Protein AF-A0A4R3N2T2-F1 (afdb_monomer_lite)

Structure (mmCIF, N/CA/C/O backbone):
data_AF-A0A4R3N2T2-F1
#
_entry.id   AF-A0A4R3N2T2-F1
#
loop_
_atom_site.group_PDB
_atom_site.id
_atom_site.type_symbol
_atom_site.label_atom_id
_atom_site.label_alt_id
_atom_site.label_comp_id
_atom_site.label_asym_id
_atom_site.label_entity_id
_atom_site.label_seq_id
_atom_site.pdbx_PDB_ins_code
_atom_site.Cartn_x
_atom_site.Cartn_y
_atom_site.Cartn_z
_atom_site.occupancy
_atom_site.B_iso_or_equiv
_atom_site.auth_seq_id
_atom_site.auth_comp_id
_atom_site.auth_asym_id
_atom_site.auth_atom_id
_atom_site.pdbx_PDB_model_num
ATOM 1 N N . MET A 1 1 ? 33.834 7.065 10.587 1.00 43.19 1 MET A N 1
ATOM 2 C CA . MET A 1 1 ? 33.448 6.560 11.921 1.00 43.19 1 MET A CA 1
ATOM 3 C C . MET A 1 1 ? 32.016 7.017 12.129 1.00 43.19 1 MET A C 1
ATOM 5 O O . MET A 1 1 ? 31.791 8.206 11.969 1.00 43.19 1 MET A O 1
ATOM 9 N N . ARG A 1 2 ? 31.061 6.100 12.316 1.00 46.91 2 ARG A N 1
ATOM 10 C CA . ARG A 1 2 ? 29.656 6.444 12.606 1.00 46.91 2 ARG A CA 1
ATOM 11 C C . ARG A 1 2 ? 29.508 6.656 14.116 1.00 46.91 2 ARG A C 1
ATOM 13 O O . ARG A 1 2 ? 30.135 5.908 14.869 1.00 46.91 2 ARG A O 1
ATOM 20 N N . HIS A 1 3 ? 28.786 7.693 14.536 1.00 44.97 3 HIS A N 1
ATOM 21 C CA . HIS A 1 3 ? 28.627 8.060 15.941 1.00 44.97 3 HIS A CA 1
ATOM 22 C C . HIS A 1 3 ? 27.462 7.268 16.566 1.00 44.97 3 HIS A C 1
ATOM 24 O O . HIS A 1 3 ? 26.462 7.012 15.904 1.00 44.97 3 HIS A O 1
ATOM 30 N N . PRO A 1 4 ? 27.558 6.861 17.844 1.00 49.41 4 PRO A N 1
ATOM 31 C CA . PRO A 1 4 ? 26.550 6.027 18.514 1.00 49.41 4 PRO A CA 1
ATOM 32 C C . PRO A 1 4 ? 25.218 6.745 18.828 1.00 49.41 4 PRO A C 1
ATOM 34 O O . PRO A 1 4 ? 24.354 6.165 19.479 1.00 49.41 4 PRO A O 1
ATOM 37 N N . GLU A 1 5 ? 25.054 7.990 18.377 1.00 51.34 5 GLU A N 1
ATOM 38 C CA . GLU A 1 5 ? 23.857 8.833 18.522 1.00 51.34 5 GLU A CA 1
ATOM 39 C C . GLU A 1 5 ? 23.195 9.183 17.174 1.00 51.34 5 GLU A C 1
ATOM 41 O O . GLU A 1 5 ? 22.185 9.886 17.143 1.00 51.34 5 GLU A O 1
ATOM 46 N N . ASP A 1 6 ? 23.727 8.655 16.064 1.00 46.06 6 ASP A N 1
ATOM 47 C CA . ASP A 1 6 ? 23.125 8.767 14.737 1.00 46.06 6 ASP A CA 1
ATOM 48 C C . ASP A 1 6 ? 21.868 7.872 14.674 1.00 46.06 6 ASP A C 1
ATOM 50 O O . ASP A 1 6 ? 21.940 6.677 14.380 1.00 46.06 6 ASP A O 1
ATOM 54 N N . LEU A 1 7 ? 20.697 8.439 14.978 1.00 44.41 7 LEU A N 1
ATOM 55 C CA . LEU A 1 7 ? 19.401 7.824 14.676 1.00 44.41 7 LEU A CA 1
ATOM 56 C C . LEU A 1 7 ? 19.153 7.945 13.164 1.00 44.41 7 LEU A C 1
ATOM 58 O O . LEU A 1 7 ? 18.539 8.904 12.699 1.00 44.41 7 LEU A O 1
ATOM 62 N N . GLU A 1 8 ? 19.668 6.989 12.389 1.00 46.00 8 GLU A N 1
ATOM 63 C CA . GLU A 1 8 ? 19.267 6.800 10.991 1.00 46.00 8 GLU A CA 1
ATOM 64 C C . GLU A 1 8 ? 17.778 6.405 11.028 1.00 46.00 8 GLU A C 1
ATOM 66 O O . GLU A 1 8 ? 17.411 5.427 11.680 1.00 46.00 8 GLU A O 1
ATOM 71 N N . LEU A 1 9 ? 16.900 7.237 10.454 1.00 39.44 9 LEU A N 1
ATOM 72 C CA . LEU A 1 9 ? 15.462 6.969 10.417 1.00 39.44 9 LEU A CA 1
ATOM 73 C C . LEU A 1 9 ? 15.239 5.651 9.668 1.00 39.44 9 LEU A C 1
ATOM 75 O O . LEU A 1 9 ? 15.309 5.600 8.444 1.00 39.44 9 LEU A O 1
ATOM 79 N N . GLU A 1 10 ? 15.005 4.569 10.407 1.00 44.56 10 GLU A N 1
ATOM 80 C CA . GLU A 1 10 ? 14.579 3.314 9.811 1.00 44.56 10 GLU A CA 1
ATOM 81 C C . GLU A 1 10 ? 13.095 3.453 9.450 1.00 44.56 10 GLU A C 1
ATOM 83 O O . GLU A 1 10 ? 12.265 3.767 10.301 1.00 44.56 10 GLU A O 1
ATOM 88 N N . ILE A 1 11 ? 12.764 3.167 8.193 1.00 47.12 11 ILE A N 1
ATOM 89 C CA . ILE A 1 11 ? 11.420 3.031 7.615 1.00 47.12 11 ILE A CA 1
ATOM 90 C C . ILE A 1 11 ? 10.784 4.320 7.029 1.00 47.12 11 ILE A C 1
ATOM 92 O O . ILE A 1 11 ? 9.767 4.818 7.515 1.00 47.12 11 ILE A O 1
ATOM 96 N N . ASP A 1 12 ? 11.295 4.763 5.872 1.00 57.94 12 ASP A N 1
ATOM 97 C CA . ASP A 1 12 ? 10.588 5.637 4.905 1.00 57.94 12 ASP A CA 1
ATOM 98 C C . ASP A 1 12 ? 9.656 4.854 3.954 1.00 57.94 12 ASP A C 1
ATOM 100 O O . ASP A 1 12 ? 9.251 5.337 2.895 1.00 57.94 12 ASP A O 1
ATOM 104 N N . THR A 1 13 ? 9.312 3.614 4.303 1.00 64.38 13 THR A N 1
ATOM 105 C CA . THR A 1 13 ? 8.577 2.719 3.413 1.00 64.38 13 THR A CA 1
ATOM 106 C C . THR A 1 13 ? 7.135 2.499 3.856 1.00 64.38 13 THR A C 1
ATOM 108 O O . THR A 1 13 ? 6.801 2.287 5.028 1.00 64.38 13 THR A O 1
ATOM 111 N N . LEU A 1 14 ? 6.224 2.569 2.887 1.00 78.44 14 LEU A N 1
ATOM 112 C CA . LEU A 1 14 ? 4.801 2.379 3.109 1.00 78.44 14 LEU A CA 1
ATOM 113 C C . LEU A 1 14 ? 4.415 0.948 2.748 1.00 78.44 14 LEU A C 1
ATOM 115 O O . LEU A 1 14 ? 4.290 0.585 1.583 1.00 78.44 14 LEU A O 1
ATOM 119 N N . ASN A 1 15 ? 4.175 0.141 3.776 1.00 87.81 15 ASN A N 1
ATOM 120 C CA . ASN A 1 15 ? 3.734 -1.239 3.605 1.00 87.81 15 ASN A CA 1
ATOM 121 C C . ASN A 1 15 ? 2.393 -1.317 2.860 1.00 87.81 15 ASN A C 1
ATOM 123 O O . ASN A 1 15 ? 1.367 -0.837 3.359 1.00 87.81 15 ASN A O 1
ATOM 127 N N . LEU A 1 16 ? 2.396 -2.000 1.715 1.00 90.00 16 LEU A N 1
ATOM 128 C CA . LEU A 1 16 ? 1.199 -2.424 1.006 1.00 90.00 16 LEU A CA 1
ATOM 129 C C . LEU A 1 16 ? 0.684 -3.704 1.661 1.00 90.00 16 LEU A C 1
ATOM 131 O O . LEU A 1 16 ? 1.372 -4.722 1.708 1.00 90.00 16 LEU A O 1
ATOM 135 N N . ARG A 1 17 ? -0.532 -3.670 2.197 1.00 93.94 17 ARG A N 1
ATOM 136 C CA . ARG A 1 17 ? -1.109 -4.768 2.984 1.00 93.94 17 ARG A CA 1
ATOM 137 C C . ARG A 1 17 ? -2.221 -5.488 2.242 1.00 93.94 17 ARG A C 1
ATOM 139 O O . ARG A 1 17 ? -2.932 -4.894 1.434 1.00 93.94 17 ARG A O 1
ATOM 146 N N . ALA A 1 18 ? -2.4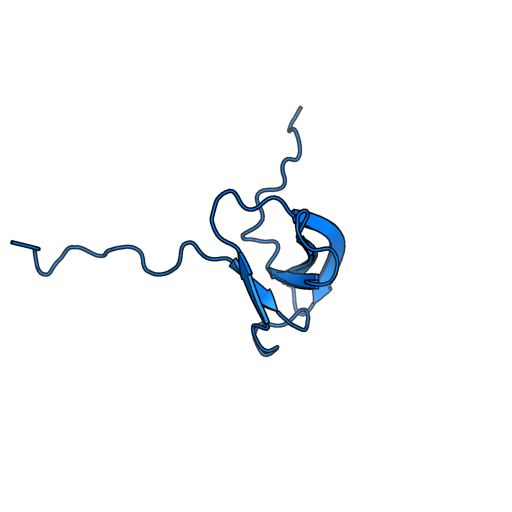17 -6.766 2.557 1.00 94.06 18 ALA A N 1
ATOM 147 C CA . ALA A 1 18 ? -3.516 -7.560 2.000 1.00 94.06 18 ALA A CA 1
ATOM 148 C C . ALA A 1 18 ? -4.903 -7.000 2.374 1.00 94.06 18 ALA A C 1
ATOM 150 O O . ALA A 1 18 ? -5.869 -7.171 1.630 1.00 94.06 18 ALA A O 1
ATOM 151 N N . GLY A 1 19 ? -4.994 -6.295 3.503 1.00 93.31 19 GLY A N 1
ATOM 152 C CA . GLY A 1 19 ? -6.227 -5.719 4.016 1.00 93.31 19 GLY A CA 1
ATOM 153 C C . GLY A 1 19 ? -6.011 -4.395 4.764 1.00 93.31 19 GLY A C 1
ATOM 154 O O . GLY A 1 19 ? -4.877 -3.969 4.992 1.00 93.31 19 GLY A O 1
ATOM 155 N N . PRO A 1 20 ? -7.112 -3.707 5.104 1.00 91.69 20 PRO A N 1
ATOM 156 C CA . PRO A 1 20 ? -7.140 -2.372 5.701 1.00 91.69 20 PRO A CA 1
ATOM 157 C C . PRO A 1 20 ? -6.907 -2.393 7.225 1.00 91.69 20 PRO A C 1
ATOM 159 O O . PRO A 1 20 ? -7.668 -1.781 7.976 1.00 91.69 20 PRO A O 1
ATOM 162 N N . SER A 1 21 ? -5.914 -3.138 7.698 1.00 88.12 21 SER A N 1
ATOM 163 C CA . SER A 1 21 ? -5.577 -3.240 9.117 1.00 88.12 21 SER A CA 1
ATOM 164 C C . SER A 1 21 ? -4.072 -3.347 9.311 1.00 88.12 21 SER A C 1
ATOM 166 O O . SER A 1 21 ? -3.348 -3.888 8.479 1.00 88.12 21 SER A O 1
ATOM 168 N N . PHE A 1 22 ? -3.586 -2.893 10.466 1.00 84.62 22 PHE A N 1
ATOM 169 C CA . PHE A 1 22 ? -2.202 -3.136 10.880 1.00 84.62 22 PHE A CA 1
ATOM 170 C C . PHE A 1 22 ? -1.912 -4.623 11.134 1.00 84.62 22 PHE A C 1
ATOM 172 O O . PHE A 1 22 ? -0.749 -5.022 11.106 1.00 84.62 22 PHE A O 1
ATOM 179 N N . GLN A 1 23 ? -2.953 -5.432 11.361 1.00 89.00 23 GLN A N 1
ATOM 180 C CA . GLN A 1 23 ? -2.842 -6.882 11.546 1.00 89.00 23 GLN A CA 1
ATOM 181 C C . GLN A 1 23 ? -2.790 -7.646 10.218 1.00 89.00 23 GLN A C 1
ATOM 183 O O . GLN A 1 23 ? -2.350 -8.794 10.184 1.00 89.00 23 GLN A O 1
ATOM 188 N N . ASP A 1 24 ? -3.215 -7.021 9.117 1.00 91.88 24 ASP A N 1
ATOM 189 C CA . ASP A 1 24 ? -3.131 -7.641 7.802 1.00 91.88 24 ASP A CA 1
ATOM 190 C C . ASP A 1 24 ? -1.676 -7.705 7.340 1.00 91.88 24 ASP A C 1
ATOM 192 O O . ASP A 1 24 ? -0.912 -6.744 7.472 1.00 91.88 24 ASP A O 1
ATOM 196 N N . ARG A 1 25 ? -1.296 -8.846 6.763 1.00 92.19 25 ARG A N 1
ATOM 197 C CA . ARG A 1 25 ? 0.063 -9.098 6.281 1.00 92.19 25 ARG 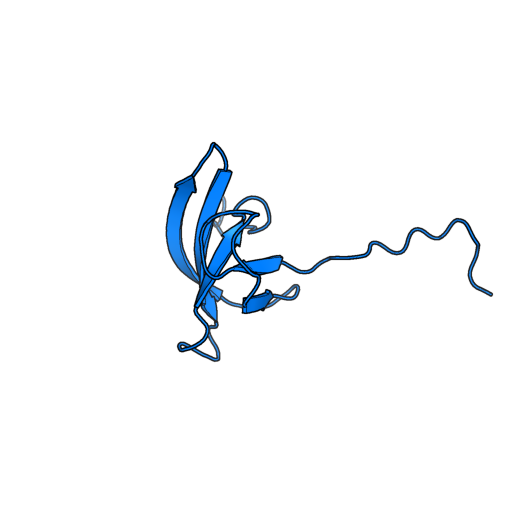A CA 1
ATOM 198 C C . ARG A 1 25 ? 0.484 -8.049 5.243 1.00 92.19 25 ARG A 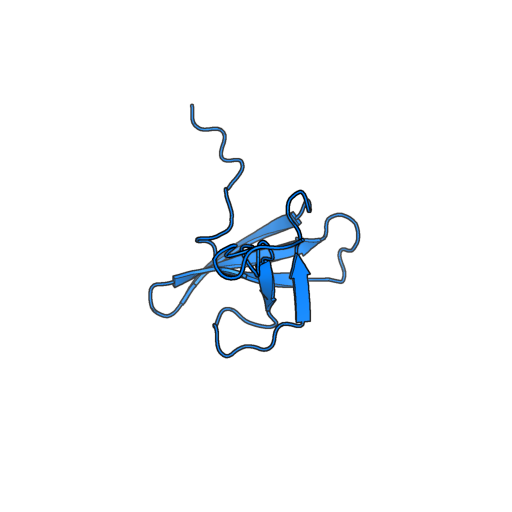C 1
ATOM 200 O O . ARG A 1 25 ? -0.283 -7.752 4.324 1.00 92.19 25 ARG A O 1
ATOM 207 N N . ALA A 1 26 ? 1.712 -7.544 5.362 1.00 91.50 26 ALA A N 1
ATOM 208 C CA . ALA A 1 26 ? 2.364 -6.795 4.291 1.00 91.50 26 ALA A CA 1
ATOM 209 C C . ALA A 1 26 ? 2.656 -7.741 3.114 1.00 91.50 26 ALA A C 1
ATOM 211 O O . ALA A 1 26 ? 3.239 -8.812 3.299 1.00 91.50 26 ALA A O 1
ATOM 212 N N . ILE A 1 27 ? 2.174 -7.375 1.932 1.00 92.25 27 ILE A N 1
ATOM 213 C CA . ILE A 1 27 ? 2.312 -8.141 0.687 1.00 92.25 27 ILE A CA 1
ATOM 214 C C . ILE A 1 27 ? 3.311 -7.504 -0.274 1.00 92.25 27 ILE A C 1
ATOM 216 O O . ILE A 1 27 ? 3.804 -8.200 -1.152 1.00 92.25 27 ILE A O 1
ATOM 220 N N . ASP A 1 28 ? 3.594 -6.215 -0.095 1.00 89.81 28 ASP A N 1
ATOM 221 C CA . ASP A 1 28 ? 4.632 -5.480 -0.807 1.00 89.81 28 ASP A CA 1
ATOM 222 C C . ASP A 1 28 ? 5.017 -4.230 0.001 1.00 89.81 28 ASP A C 1
ATOM 224 O O . ASP A 1 28 ? 4.382 -3.898 1.011 1.00 89.81 28 ASP A O 1
ATOM 228 N N . GLU A 1 29 ? 6.032 -3.521 -0.463 1.00 87.81 29 GLU A N 1
ATOM 229 C CA . GLU A 1 29 ? 6.524 -2.285 0.115 1.00 87.81 29 GLU A CA 1
ATOM 230 C C . GLU A 1 29 ? 6.582 -1.188 -0.954 1.00 87.81 29 GLU A C 1
ATOM 232 O O . GLU A 1 29 ? 7.067 -1.405 -2.062 1.00 87.81 29 GLU A O 1
ATOM 237 N N . LEU A 1 30 ? 6.061 -0.006 -0.622 1.00 83.00 30 LEU A N 1
ATOM 238 C CA . LEU A 1 30 ? 6.183 1.180 -1.462 1.00 83.00 30 LEU A CA 1
ATOM 239 C C . LEU A 1 30 ? 7.301 2.065 -0.925 1.00 83.00 30 LEU A C 1
ATOM 241 O O . LEU A 1 30 ? 7.333 2.380 0.268 1.00 83.00 30 LEU A O 1
ATOM 245 N N . ASN A 1 31 ? 8.171 2.498 -1.823 1.00 83.56 31 ASN A N 1
ATOM 246 C CA . ASN A 1 31 ? 9.247 3.433 -1.543 1.00 83.56 31 ASN A CA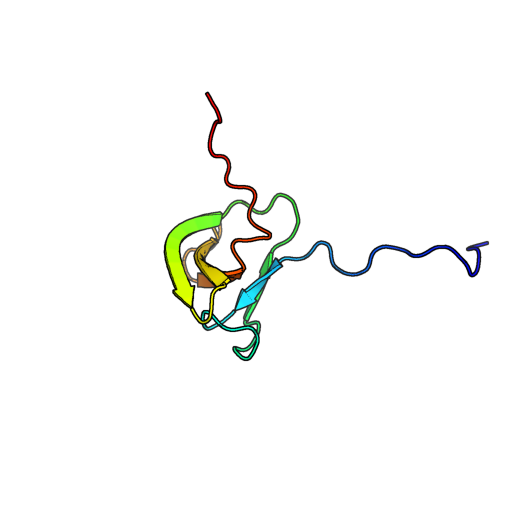 1
ATOM 247 C C . ASN A 1 31 ? 8.803 4.870 -1.817 1.00 83.56 31 ASN A C 1
ATOM 249 O O . ASN A 1 31 ? 7.824 5.130 -2.527 1.00 83.56 31 ASN A O 1
ATOM 253 N N . GLU A 1 32 ? 9.553 5.829 -1.282 1.00 73.81 32 GLU A N 1
ATOM 254 C CA . GLU A 1 32 ? 9.381 7.226 -1.659 1.00 73.81 32 GLU A CA 1
ATOM 255 C C . GLU A 1 32 ? 9.525 7.395 -3.184 1.00 73.81 32 GLU A C 1
ATOM 257 O O . GLU A 1 32 ? 10.463 6.895 -3.803 1.00 73.81 32 GLU A O 1
ATOM 262 N N . GLY A 1 33 ? 8.569 8.098 -3.796 1.00 77.44 33 GLY A N 1
ATOM 263 C CA . GLY A 1 33 ? 8.529 8.323 -5.243 1.00 77.44 33 GLY A CA 1
ATOM 264 C C . GLY A 1 33 ? 7.771 7.261 -6.046 1.00 77.44 33 GLY A C 1
ATOM 265 O O . GLY A 1 33 ? 7.496 7.506 -7.223 1.00 77.44 33 GLY A O 1
ATOM 266 N N . ASP A 1 34 ? 7.364 6.139 -5.438 1.00 82.75 34 ASP A N 1
ATOM 267 C CA . ASP A 1 34 ? 6.518 5.156 -6.121 1.00 82.75 34 ASP A CA 1
ATOM 268 C C . ASP A 1 34 ? 5.167 5.776 -6.513 1.00 82.75 34 ASP A C 1
ATOM 270 O O . ASP A 1 34 ? 4.420 6.319 -5.693 1.00 82.75 34 ASP A O 1
ATOM 274 N N . VAL A 1 35 ? 4.830 5.669 -7.801 1.00 82.44 35 VAL A N 1
ATOM 275 C CA . VAL A 1 35 ? 3.568 6.182 -8.341 1.00 82.44 35 VAL A CA 1
ATOM 276 C C . VAL A 1 35 ? 2.511 5.089 -8.286 1.00 82.44 35 VAL A C 1
ATOM 278 O O . VAL A 1 35 ? 2.556 4.102 -9.028 1.00 82.44 35 VAL A O 1
ATOM 281 N N . VAL A 1 36 ? 1.498 5.299 -7.451 1.00 86.94 36 VAL A N 1
ATOM 282 C CA . VAL A 1 36 ? 0.381 4.366 -7.285 1.00 86.94 36 VAL A CA 1
ATOM 283 C C . VAL A 1 36 ? -0.947 4.978 -7.711 1.00 86.94 36 VAL A C 1
ATOM 285 O O . VAL A 1 36 ? -1.214 6.165 -7.522 1.00 86.94 36 VAL A O 1
ATOM 288 N N . ARG A 1 37 ? -1.826 4.141 -8.261 1.00 88.50 37 ARG A N 1
ATOM 289 C CA . ARG A 1 37 ? -3.206 4.503 -8.578 1.00 88.50 37 ARG A CA 1
ATOM 290 C C . ARG A 1 37 ? -4.075 4.301 -7.344 1.00 88.50 37 ARG A C 1
ATOM 292 O O . ARG A 1 37 ? -4.158 3.190 -6.827 1.00 88.50 37 ARG A O 1
ATOM 299 N N . ASN A 1 38 ? -4.766 5.350 -6.906 1.00 88.38 38 ASN A N 1
ATOM 300 C CA . ASN A 1 38 ? -5.766 5.251 -5.846 1.00 88.38 38 ASN A CA 1
ATOM 301 C C . ASN A 1 38 ? -7.043 4.580 -6.384 1.00 88.38 38 ASN A C 1
ATOM 303 O O . ASN A 1 38 ? -7.662 5.081 -7.321 1.00 88.38 38 ASN A O 1
ATOM 307 N N . LEU A 1 39 ? -7.431 3.453 -5.788 1.00 90.56 39 LEU A N 1
ATOM 308 C CA . LEU A 1 39 ? -8.627 2.676 -6.134 1.00 90.56 39 LEU A CA 1
ATOM 309 C C . LEU A 1 39 ? -9.809 2.949 -5.191 1.00 90.56 39 LEU A C 1
ATOM 311 O O . LEU A 1 39 ? -10.874 2.355 -5.344 1.00 90.56 39 LEU A O 1
ATOM 315 N N . GLY A 1 40 ? -9.633 3.845 -4.221 1.00 89.94 40 GLY A N 1
ATOM 316 C CA . GLY A 1 40 ? -10.645 4.222 -3.244 1.00 89.94 40 GLY A CA 1
ATOM 317 C C . GLY A 1 40 ? -10.155 4.036 -1.815 1.00 89.94 40 GLY A C 1
ATOM 318 O O . GLY A 1 40 ? -9.268 3.234 -1.525 1.00 89.94 40 GLY A O 1
ATOM 319 N N . CYS A 1 41 ? -10.755 4.783 -0.892 1.00 91.00 41 CYS A N 1
ATOM 320 C CA . CYS A 1 41 ? -10.366 4.752 0.510 1.00 91.00 41 CYS A CA 1
ATOM 321 C C . CYS A 1 41 ? -11.563 4.500 1.417 1.00 91.00 41 CYS A C 1
ATOM 323 O O . CYS A 1 41 ? -12.674 4.953 1.150 1.00 91.00 41 CYS A O 1
ATOM 325 N N . LYS A 1 42 ? -11.310 3.818 2.531 1.00 89.62 42 LYS A N 1
ATOM 326 C CA . LYS A 1 42 ? -12.294 3.528 3.572 1.00 89.62 42 LYS A CA 1
ATOM 327 C C . LYS A 1 42 ? -11.720 3.807 4.951 1.00 89.62 42 LYS A C 1
ATOM 329 O O . LYS A 1 42 ? -10.506 3.812 5.145 1.00 89.62 42 LYS A O 1
ATOM 334 N N . ARG A 1 43 ? -12.602 4.050 5.915 1.00 88.94 43 ARG A N 1
ATOM 335 C CA . ARG A 1 43 ? -12.232 4.175 7.326 1.00 88.94 43 ARG A CA 1
ATOM 336 C C . ARG A 1 43 ? -12.486 2.843 8.024 1.00 88.94 43 ARG A C 1
ATOM 338 O O . ARG A 1 43 ? -13.586 2.314 7.920 1.00 88.94 43 ARG A O 1
ATOM 345 N N . VAL A 1 44 ? -11.471 2.323 8.706 1.00 87.94 44 VAL A N 1
ATOM 346 C CA . VAL A 1 44 ? -11.531 1.107 9.531 1.00 87.94 44 VAL A CA 1
ATOM 347 C C . VAL A 1 44 ? -10.877 1.449 10.863 1.00 87.94 44 VAL A C 1
ATOM 349 O O . VAL A 1 44 ? -9.778 2.000 10.869 1.00 87.94 44 VAL A O 1
ATOM 352 N N . ASP A 1 45 ? -11.583 1.212 11.969 1.00 84.88 45 ASP A N 1
ATOM 353 C CA . ASP A 1 45 ? -11.106 1.473 13.338 1.00 84.88 45 ASP A CA 1
ATOM 354 C C . ASP A 1 45 ? -10.521 2.883 13.541 1.00 84.88 45 ASP A C 1
ATOM 356 O O . ASP A 1 45 ? -9.480 3.086 14.160 1.00 84.88 45 ASP A O 1
ATOM 360 N N . GLY A 1 46 ? -11.172 3.891 12.953 1.00 83.56 46 GLY A N 1
ATOM 361 C CA . GLY A 1 46 ? -10.741 5.292 13.031 1.00 83.56 46 GLY A CA 1
ATOM 362 C C . GLY A 1 46 ? -9.582 5.672 12.098 1.00 83.56 46 GLY A C 1
ATOM 363 O O . GLY A 1 46 ? -9.375 6.862 11.852 1.00 83.56 46 GLY A O 1
ATOM 364 N N . GLN A 1 47 ? -8.893 4.702 11.490 1.00 83.50 47 GLN A N 1
ATOM 365 C CA . GLN A 1 47 ? -7.818 4.919 10.523 1.00 83.50 47 GLN A CA 1
ATOM 366 C C . GLN A 1 47 ? -8.353 4.919 9.084 1.00 83.50 47 GLN A C 1
ATOM 368 O O . GLN A 1 47 ? -9.181 4.098 8.689 1.00 83.50 47 GLN A O 1
ATOM 373 N N . ARG A 1 48 ? -7.855 5.845 8.259 1.00 87.31 48 ARG A N 1
ATOM 374 C CA . ARG A 1 48 ? -8.094 5.834 6.812 1.00 87.31 48 ARG A CA 1
ATOM 375 C C . ARG A 1 48 ? -7.150 4.845 6.135 1.00 87.31 48 ARG A C 1
ATOM 377 O O . ARG A 1 48 ? -5.936 4.948 6.307 1.00 87.31 48 ARG A O 1
ATOM 384 N N . TRP A 1 49 ? -7.707 3.976 5.307 1.00 91.00 49 TRP A N 1
ATOM 385 C CA . TRP A 1 49 ? -6.992 3.031 4.462 1.00 91.00 49 TRP A CA 1
ATOM 386 C C . TRP A 1 49 ? -7.353 3.280 3.010 1.00 91.00 49 TRP A C 1
ATOM 388 O O . TRP A 1 49 ? -8.534 3.408 2.688 1.00 91.00 49 TRP A O 1
ATOM 398 N N . CYS A 1 50 ? -6.353 3.345 2.143 1.00 91.44 50 CYS A N 1
ATOM 399 C CA . CYS A 1 50 ? -6.555 3.501 0.710 1.00 91.44 50 CYS A CA 1
ATOM 400 C C . CYS A 1 50 ? -6.113 2.237 0.001 1.00 91.44 50 CYS A C 1
ATOM 402 O O . CYS A 1 50 ? -5.013 1.744 0.243 1.00 91.44 50 CYS A O 1
ATOM 404 N N . GLN A 1 51 ? -6.987 1.712 -0.847 1.00 92.62 51 GLN A N 1
ATOM 405 C CA . GLN A 1 51 ? -6.614 0.654 -1.755 1.00 92.62 51 GLN A CA 1
ATOM 406 C C . GLN A 1 51 ? -5.860 1.282 -2.918 1.00 92.62 51 GLN A C 1
ATOM 408 O O . GLN A 1 51 ? -6.323 2.259 -3.507 1.00 92.62 51 GLN A O 1
ATOM 413 N N . VAL A 1 52 ? -4.698 0.734 -3.240 1.00 91.56 52 VAL A N 1
ATOM 414 C CA . VAL A 1 52 ? -3.850 1.233 -4.316 1.00 91.56 52 VAL A CA 1
ATOM 415 C C . VAL A 1 52 ? -3.391 0.086 -5.206 1.00 91.56 52 VAL A C 1
ATOM 417 O O . VAL A 1 52 ? -3.331 -1.065 -4.768 1.00 91.56 52 VAL A O 1
ATOM 420 N N . ALA A 1 53 ? -3.092 0.408 -6.459 1.00 90.44 53 ALA A N 1
ATOM 421 C CA . ALA A 1 53 ? -2.388 -0.466 -7.390 1.00 90.44 53 ALA A CA 1
ATOM 422 C C . ALA A 1 53 ? -1.110 0.223 -7.860 1.00 90.44 53 ALA A C 1
ATOM 424 O O . ALA A 1 53 ? -1.107 1.441 -8.067 1.00 90.44 53 ALA A O 1
ATOM 425 N N . ARG A 1 54 ? -0.043 -0.549 -8.045 1.00 85.19 54 ARG A N 1
ATOM 426 C CA . ARG A 1 54 ? 1.183 -0.058 -8.672 1.00 85.19 54 ARG A CA 1
ATOM 427 C C . ARG A 1 54 ? 0.909 0.329 -10.127 1.00 85.19 54 ARG A C 1
ATOM 429 O O . ARG A 1 54 ? 0.174 -0.365 -10.824 1.00 85.19 54 ARG A O 1
ATOM 436 N N . SER A 1 55 ? 1.462 1.453 -10.582 1.00 79.81 55 SER A N 1
ATOM 437 C CA . SER A 1 55 ? 1.222 1.919 -11.959 1.00 79.81 55 SER A CA 1
ATOM 438 C C . SER A 1 55 ? 1.987 1.098 -13.001 1.00 79.81 55 SER A C 1
ATOM 440 O O . SER A 1 55 ? 1.550 1.008 -14.145 1.00 79.81 55 SER A O 1
ATOM 442 N N . ASP A 1 56 ? 3.116 0.514 -12.601 1.00 82.19 56 ASP A N 1
ATOM 443 C CA . ASP A 1 56 ? 3.966 -0.389 -13.381 1.00 82.19 56 ASP A CA 1
ATOM 444 C C . ASP A 1 56 ? 3.491 -1.851 -13.337 1.00 82.19 56 ASP A C 1
ATOM 446 O O . ASP A 1 56 ? 3.757 -2.607 -14.270 1.00 82.19 56 ASP A O 1
ATOM 450 N N . ASP A 1 57 ? 2.740 -2.239 -12.300 1.00 81.12 57 ASP A N 1
ATOM 451 C CA . ASP A 1 57 ? 2.156 -3.573 -12.167 1.00 81.12 57 ASP A CA 1
ATOM 452 C C . ASP A 1 57 ? 0.743 -3.546 -11.565 1.00 81.12 57 ASP A C 1
ATOM 454 O O . ASP A 1 57 ? 0.532 -3.609 -10.352 1.00 81.12 57 ASP A O 1
ATOM 458 N N . ASP A 1 58 ? -0.255 -3.576 -12.448 1.00 77.81 58 ASP A N 1
ATOM 459 C CA . ASP A 1 58 ? -1.663 -3.648 -12.066 1.00 77.81 58 ASP A CA 1
ATOM 460 C C . ASP A 1 58 ? -2.027 -4.956 -11.325 1.00 77.81 58 ASP A C 1
ATOM 462 O O . ASP A 1 58 ? -3.159 -5.061 -10.853 1.00 77.81 58 ASP A O 1
ATOM 466 N N . ARG A 1 59 ? -1.165 -5.982 -11.226 1.00 83.88 59 ARG A N 1
ATOM 467 C CA . ARG A 1 59 ? -1.435 -7.184 -10.402 1.00 83.88 59 ARG A CA 1
ATOM 468 C C . ARG A 1 59 ? -1.119 -6.951 -8.932 1.00 83.88 59 ARG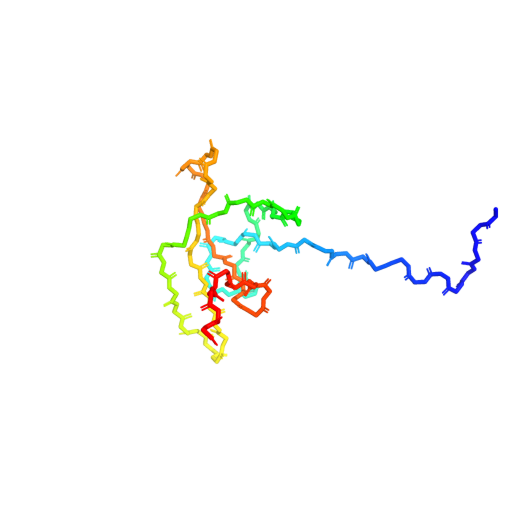 A C 1
ATOM 470 O O . ARG A 1 59 ? -1.743 -7.576 -8.073 1.00 83.88 59 ARG A O 1
ATOM 477 N N . THR A 1 60 ? -0.215 -6.024 -8.651 1.00 85.62 60 THR A N 1
ATOM 478 C CA . THR A 1 60 ? 0.191 -5.671 -7.299 1.00 85.62 60 THR A CA 1
ATOM 479 C C . THR A 1 60 ? -0.756 -4.612 -6.747 1.00 85.62 60 THR A C 1
ATOM 481 O O . THR A 1 60 ? -0.700 -3.427 -7.088 1.00 85.62 60 THR A O 1
ATOM 484 N N . ARG A 1 61 ? -1.700 -5.071 -5.916 1.00 91.62 61 ARG A N 1
ATOM 485 C CA . ARG A 1 61 ? -2.753 -4.250 -5.307 1.00 91.62 61 ARG A CA 1
ATOM 486 C C . ARG A 1 61 ? -2.894 -4.574 -3.835 1.00 91.62 61 ARG A C 1
ATOM 488 O O . ARG A 1 61 ? -2.899 -5.741 -3.457 1.00 91.62 61 ARG A O 1
ATOM 495 N N . GLY A 1 62 ? -3.136 -3.556 -3.027 1.00 93.25 62 GLY A N 1
ATOM 496 C CA . GLY A 1 62 ? -3.345 -3.735 -1.598 1.00 93.25 62 GLY A CA 1
ATOM 497 C C . GLY A 1 62 ? -3.760 -2.448 -0.915 1.00 93.25 62 GLY A C 1
ATOM 498 O O . GLY A 1 62 ? -4.202 -1.503 -1.563 1.00 93.25 62 GLY A O 1
ATOM 499 N N . TRP A 1 63 ? -3.637 -2.428 0.402 1.00 93.56 63 TRP A N 1
ATOM 500 C CA . TRP A 1 63 ? -4.080 -1.349 1.266 1.00 93.56 63 TRP A CA 1
ATOM 501 C C . TRP A 1 63 ? -2.897 -0.672 1.932 1.00 93.56 63 TRP A C 1
ATOM 503 O O . TRP A 1 63 ? -2.028 -1.332 2.492 1.00 93.56 63 TRP A O 1
ATOM 513 N N . VAL A 1 64 ? -2.910 0.653 1.938 1.00 90.19 64 VAL A N 1
ATOM 514 C CA . VAL A 1 64 ? -1.923 1.462 2.649 1.00 90.19 64 VAL A CA 1
ATOM 515 C C . VAL A 1 64 ? -2.604 2.379 3.653 1.00 90.19 64 VAL A C 1
ATOM 517 O O . VAL A 1 64 ? -3.748 2.813 3.459 1.00 90.19 64 VAL A O 1
ATOM 520 N N . ALA A 1 65 ? -1.900 2.689 4.740 1.00 85.44 65 ALA A N 1
ATOM 521 C CA . ALA A 1 65 ? -2.383 3.639 5.728 1.00 85.44 65 ALA A CA 1
ATOM 522 C C . ALA A 1 65 ? -2.369 5.052 5.122 1.00 85.44 65 ALA A C 1
ATOM 524 O O . ALA A 1 65 ? -1.319 5.623 4.839 1.00 85.44 65 ALA A O 1
ATOM 525 N N . GLY A 1 66 ? -3.550 5.650 4.956 1.00 68.75 66 GLY A N 1
ATOM 526 C CA . GLY A 1 66 ? -3.719 6.938 4.279 1.00 68.75 66 GLY A CA 1
ATOM 527 C C . GLY A 1 66 ? -3.108 8.138 5.008 1.00 68.75 66 GLY A C 1
ATOM 528 O O . GLY A 1 66 ? -3.129 9.229 4.459 1.00 68.75 66 GLY A O 1
ATOM 529 N N . ARG A 1 67 ? -2.577 7.959 6.229 1.00 66.12 67 ARG A N 1
ATOM 530 C CA . ARG A 1 67 ? -1.810 8.998 6.941 1.00 66.12 67 ARG A CA 1
ATOM 531 C C . ARG A 1 67 ? -0.434 9.230 6.302 1.00 66.12 67 ARG A C 1
ATOM 533 O O . ARG A 1 67 ? 0.077 10.338 6.399 1.00 66.12 67 ARG A O 1
ATOM 540 N N . SER A 1 68 ? 0.126 8.206 5.656 1.00 55.12 68 SER A N 1
ATOM 541 C CA . SER A 1 68 ? 1.428 8.264 4.978 1.00 55.12 68 SER A CA 1
ATOM 542 C C . SER A 1 68 ? 1.313 8.618 3.496 1.00 55.12 68 SER A C 1
ATOM 544 O O . SER A 1 68 ? 2.304 8.96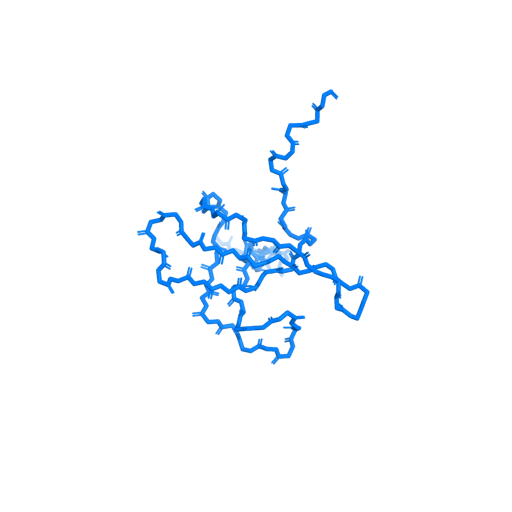7 2.866 1.00 55.12 68 SER A O 1
ATOM 546 N N . LEU A 1 69 ? 0.105 8.565 2.928 1.00 58.97 69 LEU A N 1
ATOM 547 C CA . LEU A 1 69 ? -0.135 9.089 1.592 1.00 58.97 69 LEU A CA 1
ATOM 548 C C . LEU A 1 69 ? -0.270 10.609 1.682 1.00 58.97 69 LEU A C 1
ATOM 550 O O . LEU A 1 69 ? -1.312 11.124 2.093 1.00 58.97 69 LEU A O 1
ATOM 554 N N . ARG A 1 70 ? 0.760 11.335 1.240 1.00 56.31 70 ARG A N 1
ATOM 555 C CA . ARG A 1 70 ? 0.520 12.666 0.686 1.00 56.31 70 ARG A CA 1
ATOM 556 C C . ARG A 1 70 ? -0.273 12.451 -0.590 1.00 56.31 70 ARG A C 1
ATOM 558 O O . ARG A 1 70 ? 0.270 12.035 -1.608 1.00 56.31 70 ARG A O 1
ATOM 565 N N . GLU A 1 71 ? -1.577 12.684 -0.526 1.00 51.16 71 GLU A N 1
ATOM 566 C CA . GLU A 1 71 ? -2.321 12.915 -1.752 1.00 51.16 71 GLU A CA 1
ATOM 567 C C . GLU A 1 71 ? -1.602 14.042 -2.487 1.00 51.16 71 GLU A C 1
ATOM 569 O O . GLU A 1 71 ? -1.419 15.122 -1.929 1.00 51.16 71 GLU A O 1
ATOM 574 N N . SER A 1 72 ? -1.256 13.837 -3.756 1.00 41.44 72 SER A N 1
ATOM 575 C CA . SER A 1 72 ? -1.172 14.955 -4.688 1.00 41.44 72 SER A CA 1
ATOM 576 C C . SER A 1 72 ? -2.591 15.500 -4.913 1.00 41.44 72 SER A C 1
ATOM 578 O O . SER A 1 72 ? -3.073 15.601 -6.039 1.00 41.44 72 SER A O 1
ATOM 580 N N . SER A 1 73 ? -3.320 15.807 -3.840 1.00 37.50 73 SER A N 1
ATOM 581 C CA . SER A 1 73 ? -4.309 16.852 -3.900 1.00 37.50 73 SER A CA 1
ATOM 582 C C . SER A 1 73 ? -3.468 18.105 -4.051 1.00 37.50 73 SER A C 1
ATOM 584 O O . SER A 1 73 ? -2.902 18.647 -3.110 1.00 37.50 73 SER A O 1
ATOM 586 N N . TYR A 1 74 ? -3.312 18.510 -5.306 1.00 33.53 74 TYR A N 1
ATOM 587 C CA . TYR A 1 74 ? -3.441 19.910 -5.653 1.00 33.53 74 TYR A CA 1
ATOM 588 C C . TYR A 1 74 ? -4.290 20.613 -4.576 1.00 33.53 74 TYR A C 1
ATOM 590 O O . TYR A 1 74 ? -5.499 20.386 -4.487 1.00 33.53 74 TYR A O 1
ATOM 598 N N . GLN A 1 75 ? -3.630 21.353 -3.688 1.00 31.28 75 GLN A N 1
ATOM 599 C CA . GLN A 1 75 ? -4.298 22.319 -2.833 1.00 31.28 75 GLN A CA 1
ATOM 600 C C . GLN A 1 75 ? -4.429 23.585 -3.690 1.00 31.28 75 GLN A C 1
ATOM 602 O O . GLN A 1 75 ? -3.396 24.052 -4.178 1.00 31.28 75 GLN A O 1
ATOM 607 N N . PRO A 1 76 ? -5.650 24.085 -3.955 1.00 40.06 76 PRO A N 1
ATOM 608 C CA . PRO A 1 76 ? -5.827 25.399 -4.566 1.00 40.06 76 PRO A CA 1
ATOM 609 C C . PRO A 1 76 ? -5.280 26.517 -3.670 1.00 40.06 76 PRO A C 1
ATOM 611 O O . PRO A 1 76 ? -5.259 26.333 -2.429 1.00 40.06 76 PRO A O 1
#

Radius of gyration: 14.59 Å; chains: 1; bounding box: 46×34×32 Å

InterPro domains:
  IPR003646 SH3-like domain, bacterial-type [PF08239] (12-69)

Organism: NCBI:txid127458

Secondary structure (DSSP, 8-state):
---TT--------EEEESSSSTTSPEEEEEPTT--EEEEEEEEETTEEEEEEEESS-TT-EEEEETTT--------

Foldseek 3Di:
DDDPPPPPPPDQKWFFFAAADPPGDRPDIDHPPFDWDFPDWDDDPNWIKTWIAGPVDNVDIGITGCVSDPPPPPDD

pLDDT: mean 75.17, std 19.27, range [31.28, 94.06]

Sequence (76 aa):
MRHPEDLELEIDTLNLRAGPSFQDRAIDELNEGDVVRNLGCKRVDGQRWCQVARSDDDRTRGWVAGRSLRESSYQP